Protein AF-A0A7V9D917-F1 (afdb_monomer_lite)

pLDDT: mean 85.01, std 17.93, range [38.31, 98.56]

Structure (mmCIF, N/CA/C/O backbone):
data_AF-A0A7V9D917-F1
#
_entry.id   AF-A0A7V9D917-F1
#
loop_
_atom_site.group_PDB
_atom_site.id
_atom_site.type_symbol
_atom_site.label_atom_id
_atom_site.label_alt_id
_atom_site.label_comp_id
_atom_site.label_asym_id
_atom_site.label_entity_id
_atom_site.label_seq_id
_atom_site.pdbx_PDB_ins_code
_atom_site.Cartn_x
_atom_site.Cartn_y
_atom_site.Cartn_z
_atom_site.occupancy
_atom_site.B_iso_or_equiv
_atom_site.auth_seq_id
_atom_site.auth_comp_id
_atom_site.auth_asym_id
_atom_site.auth_atom_id
_atom_site.pdbx_PDB_model_num
ATOM 1 N N . MET A 1 1 ? 34.949 2.977 -29.803 1.00 39.56 1 MET A N 1
ATOM 2 C CA . MET A 1 1 ? 33.869 2.063 -30.230 1.00 39.56 1 MET A CA 1
ATOM 3 C C . MET A 1 1 ? 32.993 1.799 -29.016 1.00 39.56 1 MET A C 1
ATOM 5 O O . MET A 1 1 ? 33.297 0.923 -28.224 1.00 39.56 1 MET A O 1
ATOM 9 N N . THR A 1 2 ? 31.968 2.616 -28.818 1.00 38.31 2 THR A N 1
ATOM 10 C CA . THR A 1 2 ? 30.933 2.411 -27.798 1.00 38.31 2 THR A CA 1
ATOM 11 C C . THR A 1 2 ? 29.607 2.654 -28.504 1.00 38.31 2 THR A C 1
ATOM 13 O O . THR A 1 2 ? 29.391 3.711 -29.096 1.00 38.31 2 THR A O 1
ATOM 16 N N . HIS A 1 3 ? 28.799 1.600 -28.589 1.00 40.50 3 HIS A N 1
ATOM 17 C CA . HIS A 1 3 ? 27.590 1.555 -29.401 1.00 40.50 3 HIS A CA 1
ATOM 18 C C . HIS A 1 3 ? 26.510 2.472 -28.816 1.00 40.50 3 HIS A C 1
ATOM 20 O O . HIS A 1 3 ? 26.007 2.239 -27.720 1.00 40.50 3 HIS A O 1
ATOM 26 N N . ARG A 1 4 ? 26.144 3.496 -29.590 1.00 48.16 4 ARG A N 1
ATOM 27 C CA . ARG A 1 4 ? 24.910 4.270 -29.449 1.00 48.16 4 ARG A CA 1
ATOM 28 C C . ARG A 1 4 ? 23.753 3.356 -29.854 1.00 48.16 4 ARG A C 1
ATOM 30 O O . ARG A 1 4 ? 23.690 2.934 -31.006 1.00 48.16 4 ARG A O 1
ATOM 37 N N . VAL A 1 5 ? 22.871 3.021 -28.919 1.00 53.25 5 VAL A N 1
ATOM 38 C CA . VAL A 1 5 ? 21.603 2.356 -29.240 1.00 53.25 5 VAL A CA 1
ATOM 39 C C . VAL A 1 5 ? 20.597 3.454 -29.574 1.00 53.25 5 VAL A C 1
ATOM 41 O O . VAL A 1 5 ? 20.018 4.066 -28.684 1.00 53.25 5 VAL A O 1
ATOM 44 N N . GLU A 1 6 ? 20.430 3.745 -30.862 1.00 44.62 6 GLU A N 1
ATOM 45 C CA . GLU A 1 6 ? 19.299 4.533 -31.359 1.00 44.62 6 GLU A CA 1
ATOM 46 C C . GLU A 1 6 ? 18.104 3.598 -31.564 1.00 44.62 6 GLU A C 1
ATOM 48 O O . GLU A 1 6 ? 18.023 2.864 -32.546 1.00 44.62 6 GLU A O 1
ATOM 53 N N . GLY A 1 7 ? 17.190 3.594 -30.593 1.00 45.94 7 GLY A N 1
ATOM 54 C CA . GLY A 1 7 ? 15.869 2.987 -30.722 1.00 45.94 7 GLY A CA 1
ATOM 55 C C . GLY A 1 7 ? 14.839 4.059 -31.062 1.00 45.94 7 GLY A C 1
ATOM 56 O O . GLY A 1 7 ? 14.495 4.875 -30.213 1.00 45.94 7 GLY A O 1
ATOM 57 N N . ALA A 1 8 ? 14.347 4.059 -32.298 1.00 54.69 8 ALA A N 1
ATOM 58 C CA . ALA A 1 8 ? 13.216 4.877 -32.714 1.00 54.69 8 ALA A CA 1
ATOM 59 C C . ALA A 1 8 ? 11.897 4.291 -32.174 1.00 54.69 8 ALA A C 1
ATOM 61 O O . ALA A 1 8 ? 11.588 3.136 -32.466 1.00 54.69 8 ALA A O 1
ATOM 62 N N . ASN A 1 9 ? 11.092 5.082 -31.451 1.00 50.34 9 ASN A N 1
ATOM 63 C CA . ASN A 1 9 ? 9.637 4.894 -31.397 1.00 50.34 9 ASN A CA 1
ATOM 64 C C . ASN A 1 9 ? 8.908 6.196 -30.998 1.00 50.34 9 ASN A C 1
ATOM 66 O O . ASN A 1 9 ? 9.407 6.9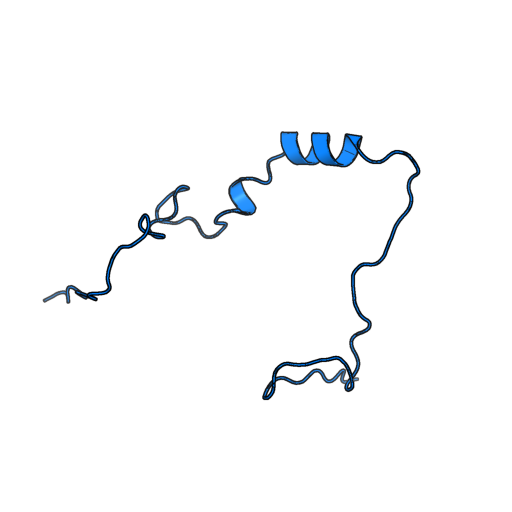72 -30.191 1.00 50.34 9 ASN A O 1
ATOM 70 N N . ALA A 1 10 ? 7.749 6.442 -31.605 1.00 48.09 10 ALA A N 1
ATOM 71 C CA . ALA A 1 10 ? 7.035 7.719 -31.659 1.00 48.09 10 ALA A CA 1
ATOM 72 C C . ALA A 1 10 ? 6.602 8.283 -30.286 1.00 48.09 10 ALA A C 1
ATOM 74 O O . ALA A 1 10 ? 5.882 7.629 -29.532 1.00 48.09 10 ALA A O 1
ATOM 75 N N . SER A 1 11 ? 6.970 9.535 -29.986 1.00 49.78 11 SER A N 1
ATOM 76 C CA . SER A 1 11 ? 6.604 10.228 -28.744 1.00 49.78 11 SER A CA 1
ATOM 77 C C . SER A 1 11 ? 5.218 10.883 -28.841 1.00 49.78 11 SER A C 1
ATOM 79 O O . SER A 1 11 ? 5.084 12.028 -29.275 1.00 49.78 11 SER A O 1
ATOM 81 N N . THR A 1 12 ? 4.173 10.186 -28.395 1.00 58.97 12 THR A N 1
ATOM 82 C CA . THR A 1 12 ? 2.869 10.795 -28.049 1.00 58.97 12 THR A CA 1
ATOM 83 C C . THR A 1 12 ? 2.703 11.009 -26.537 1.00 58.97 12 THR A C 1
ATOM 85 O O . THR A 1 12 ? 1.589 11.089 -26.030 1.00 58.97 12 THR A O 1
ATOM 88 N N . GLY A 1 13 ? 3.802 11.113 -25.790 1.00 61.91 13 GLY A N 1
ATOM 89 C CA . GLY A 1 13 ? 3.816 11.358 -24.349 1.00 61.91 13 GLY A CA 1
ATOM 90 C C . GLY A 1 13 ? 5.239 11.628 -23.868 1.00 61.91 13 GLY A C 1
ATOM 91 O O . GLY A 1 13 ? 6.190 11.221 -24.528 1.00 61.91 13 GLY A O 1
ATOM 92 N N . LYS A 1 14 ? 5.372 12.358 -22.754 1.00 72.12 14 LYS A N 1
ATOM 93 C CA . LYS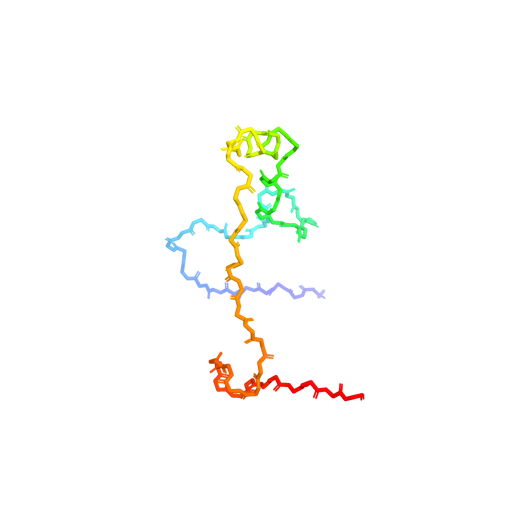 A 1 14 ? 6.654 12.683 -22.108 1.00 72.12 14 LYS A CA 1
ATOM 94 C C . LYS A 1 14 ? 7.488 11.412 -21.903 1.00 72.12 14 LYS A C 1
ATOM 96 O O . LYS A 1 14 ? 6.927 10.390 -21.507 1.00 72.12 14 LYS A O 1
ATOM 101 N N . ASP A 1 15 ? 8.797 11.500 -22.139 1.00 75.50 15 ASP A N 1
ATOM 102 C CA . ASP A 1 15 ? 9.721 10.389 -21.908 1.00 75.50 15 ASP A CA 1
ATOM 103 C C . ASP A 1 15 ? 9.548 9.838 -20.486 1.00 75.50 15 ASP A C 1
ATOM 105 O O . ASP A 1 15 ? 9.487 10.585 -19.505 1.00 75.50 15 ASP A O 1
ATOM 109 N N . TRP A 1 16 ? 9.408 8.517 -20.383 1.00 75.00 16 TRP A N 1
ATOM 110 C CA . TRP A 1 16 ? 9.231 7.811 -19.111 1.00 75.00 16 TRP A CA 1
ATOM 111 C C . TRP A 1 16 ? 10.569 7.557 -18.390 1.00 75.00 16 TRP A C 1
ATOM 113 O O . TRP A 1 16 ? 10.563 7.133 -17.235 1.00 75.00 16 TRP A O 1
ATOM 123 N N . TRP A 1 17 ? 11.696 7.828 -19.063 1.00 78.88 17 TRP A N 1
ATOM 124 C CA . TRP A 1 17 ? 13.064 7.771 -18.546 1.00 78.88 17 TRP A CA 1
ATOM 125 C C . TRP A 1 17 ? 13.826 9.070 -18.913 1.00 78.88 17 TRP A C 1
ATOM 127 O O . TRP A 1 17 ? 13.486 9.685 -19.926 1.00 78.88 17 TRP A O 1
ATOM 137 N N . PRO A 1 18 ? 14.867 9.473 -18.156 1.00 84.56 18 PRO A N 1
ATOM 138 C CA . PRO A 1 18 ? 15.265 8.929 -16.853 1.00 84.56 18 PRO A CA 1
ATOM 139 C C . PRO A 1 18 ? 14.202 9.202 -15.779 1.00 84.56 18 PRO A C 1
ATOM 141 O O . PRO A 1 18 ? 13.297 10.013 -15.985 1.00 84.56 18 PRO A O 1
ATOM 144 N N . SER A 1 19 ? 14.277 8.496 -14.644 1.00 90.81 19 SER A N 1
ATOM 145 C CA . SER A 1 19 ? 13.311 8.692 -13.555 1.00 90.81 19 SER A CA 1
ATOM 146 C C . SER A 1 19 ? 13.281 10.167 -13.127 1.00 90.81 19 SER A C 1
ATOM 148 O O . SER A 1 19 ? 14.338 10.793 -12.998 1.00 90.81 19 SER A O 1
ATOM 150 N N . PRO A 1 20 ? 12.095 10.741 -12.841 1.00 91.06 20 PRO A N 1
ATOM 151 C CA . PRO A 1 20 ? 11.998 12.103 -12.320 1.00 91.06 20 PRO A CA 1
ATOM 152 C C . PRO A 1 20 ? 12.652 12.278 -10.938 1.00 91.06 20 PRO A C 1
ATOM 154 O O . PRO A 1 20 ? 12.771 13.409 -10.473 1.00 91.06 20 PRO A O 1
ATOM 157 N N . PHE A 1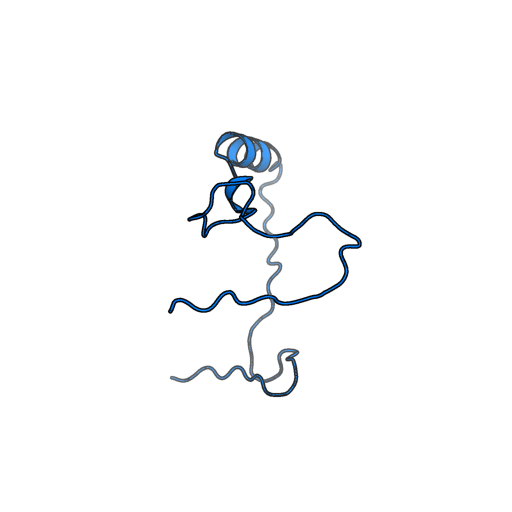 21 ? 13.062 11.189 -10.280 1.00 93.69 21 PHE A N 1
ATOM 158 C CA . PHE A 1 21 ? 13.708 11.196 -8.965 1.00 93.69 21 PHE A CA 1
ATOM 159 C C . PHE A 1 21 ? 15.233 11.027 -9.016 1.00 93.69 21 PHE A C 1
ATOM 161 O O . PHE A 1 21 ? 15.872 10.993 -7.968 1.00 93.69 21 PHE A O 1
ATOM 168 N N . GLY A 1 22 ? 15.822 10.953 -10.211 1.00 92.62 22 GLY A N 1
ATOM 169 C CA . GLY A 1 22 ? 17.263 10.801 -10.410 1.00 92.62 22 GLY A CA 1
ATOM 170 C C . GLY A 1 22 ? 17.604 9.605 -11.294 1.00 92.62 22 GLY A C 1
ATOM 171 O O . GLY A 1 22 ? 16.829 8.664 -11.418 1.00 92.62 22 GLY A O 1
ATOM 172 N N . GLU A 1 23 ? 18.775 9.645 -11.924 1.00 92.44 23 GLU A N 1
ATOM 173 C CA . GLU A 1 23 ? 19.212 8.628 -12.892 1.00 92.44 23 GLU A CA 1
ATOM 174 C C . GLU A 1 23 ? 19.378 7.232 -12.270 1.00 92.44 23 GLU A C 1
ATOM 176 O O . GLU A 1 23 ? 19.067 6.230 -12.908 1.00 92.44 23 GLU A O 1
ATOM 181 N N . GLU A 1 24 ? 19.801 7.170 -11.008 1.0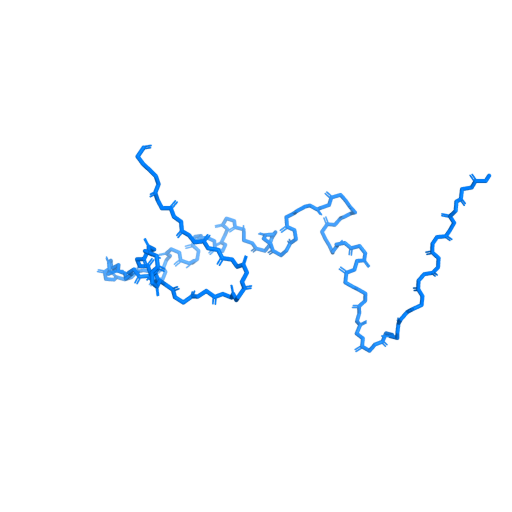0 94.69 24 GLU A N 1
ATOM 182 C CA . GLU A 1 24 ? 20.021 5.919 -10.269 1.00 94.69 24 GLU A CA 1
ATOM 183 C C . GLU A 1 24 ? 18.794 5.467 -9.454 1.00 94.69 24 GLU A C 1
ATOM 185 O O . GLU A 1 24 ? 18.872 4.503 -8.692 1.00 94.69 24 GLU A O 1
ATOM 190 N N . ASP A 1 25 ? 17.656 6.159 -9.576 1.00 94.00 25 ASP A N 1
ATOM 191 C CA . ASP A 1 25 ? 16.450 5.831 -8.816 1.00 94.00 25 ASP A CA 1
ATOM 192 C C . ASP A 1 25 ? 15.896 4.448 -9.192 1.00 94.00 25 ASP A C 1
ATOM 194 O O . ASP A 1 25 ? 15.578 4.166 -10.347 1.00 94.00 25 ASP A O 1
ATOM 198 N N . GLN A 1 26 ? 15.719 3.604 -8.175 1.00 93.81 26 GLN A N 1
ATOM 199 C CA . GLN A 1 26 ? 15.107 2.275 -8.291 1.00 93.81 26 GLN A CA 1
ATOM 200 C C . GLN A 1 26 ? 13.736 2.191 -7.606 1.00 93.81 26 GLN A C 1
ATOM 202 O O . GLN A 1 26 ? 13.073 1.156 -7.683 1.00 93.81 26 GLN A O 1
ATOM 207 N N . LEU A 1 27 ? 13.302 3.256 -6.922 1.00 95.12 27 LEU A N 1
ATOM 208 C CA . LEU A 1 27 ? 12.033 3.288 -6.191 1.00 95.12 27 LEU A CA 1
ATOM 209 C C . LEU A 1 27 ? 10.876 3.778 -7.068 1.00 95.12 27 LEU A C 1
ATOM 211 O O . LEU A 1 27 ? 9.725 3.379 -6.860 1.00 95.12 27 LEU A O 1
ATOM 215 N N . GLY A 1 28 ? 11.153 4.641 -8.048 1.00 92.25 28 GLY A N 1
ATOM 216 C CA . GLY A 1 28 ? 10.144 5.189 -8.943 1.00 92.25 28 GLY A 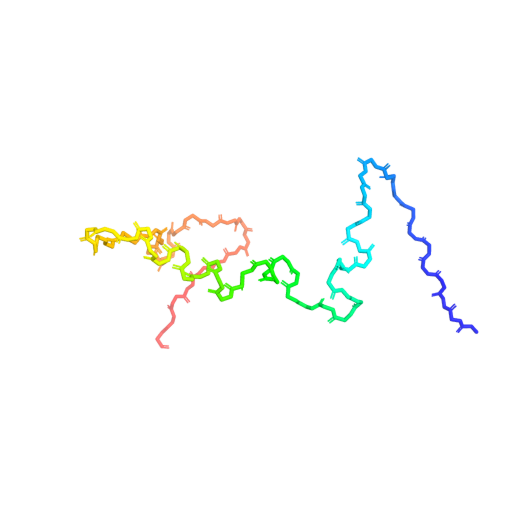CA 1
ATOM 217 C C . GLY A 1 28 ? 9.066 5.947 -8.174 1.00 92.25 28 GLY A C 1
ATOM 218 O O . GLY A 1 28 ? 9.339 6.721 -7.259 1.00 92.25 28 GLY A O 1
ATOM 219 N N . MET A 1 29 ? 7.797 5.716 -8.511 1.00 94.31 29 MET A N 1
ATOM 220 C CA . MET A 1 29 ? 6.679 6.439 -7.887 1.00 94.31 29 MET A CA 1
ATOM 221 C C . MET A 1 29 ? 6.491 6.144 -6.393 1.00 94.31 29 MET A C 1
ATOM 223 O O . MET A 1 29 ? 5.773 6.890 -5.724 1.00 94.31 29 MET A O 1
ATOM 227 N N . LEU A 1 30 ? 7.157 5.125 -5.834 1.00 96.12 30 LEU A N 1
ATOM 228 C CA . LEU A 1 30 ? 7.173 4.911 -4.383 1.00 96.12 30 LEU A CA 1
ATOM 229 C C . LEU A 1 30 ? 7.808 6.090 -3.633 1.00 96.12 30 LEU A C 1
ATOM 231 O O . LEU A 1 30 ? 7.449 6.318 -2.481 1.00 96.12 30 LEU A O 1
ATOM 235 N N . ASN A 1 31 ? 8.645 6.902 -4.293 1.00 96.69 31 ASN A N 1
ATOM 236 C CA . ASN A 1 31 ? 9.175 8.153 -3.740 1.00 96.69 31 ASN A CA 1
ATOM 237 C C . ASN A 1 31 ? 8.073 9.149 -3.324 1.00 96.69 31 ASN A C 1
ATOM 239 O O . ASN A 1 31 ? 8.302 10.024 -2.490 1.00 96.69 31 ASN A O 1
ATOM 243 N N . HIS A 1 32 ? 6.847 9.014 -3.845 1.00 96.50 32 HIS A N 1
ATOM 244 C CA . HIS A 1 32 ? 5.713 9.811 -3.381 1.00 96.50 32 HIS A CA 1
ATOM 245 C C . HIS A 1 32 ? 5.159 9.371 -2.019 1.00 96.50 32 HIS A C 1
ATOM 247 O O . HIS A 1 32 ? 4.416 10.139 -1.408 1.00 96.50 32 HIS A O 1
ATOM 253 N N . ILE A 1 33 ? 5.496 8.184 -1.512 1.00 97.75 33 ILE A N 1
ATOM 254 C CA . ILE A 1 33 ? 5.051 7.689 -0.203 1.00 97.75 33 ILE A CA 1
ATOM 255 C C . ILE A 1 33 ? 5.967 8.262 0.891 1.00 97.75 33 ILE A C 1
ATOM 257 O O . ILE A 1 33 ? 6.894 7.610 1.367 1.00 97.75 33 ILE A O 1
ATOM 261 N N . THR A 1 34 ? 5.699 9.504 1.298 1.00 97.94 34 THR A N 1
ATOM 262 C CA . THR A 1 34 ? 6.461 10.203 2.350 1.00 97.94 34 THR A CA 1
ATOM 263 C C . THR A 1 34 ? 5.918 9.921 3.756 1.00 97.94 34 THR A C 1
ATOM 265 O O . THR A 1 34 ? 4.810 9.398 3.920 1.00 97.94 34 THR A O 1
ATOM 268 N N . GLU A 1 35 ? 6.676 10.293 4.792 1.00 98.38 35 GLU A N 1
ATOM 269 C CA . GLU A 1 35 ? 6.247 10.161 6.193 1.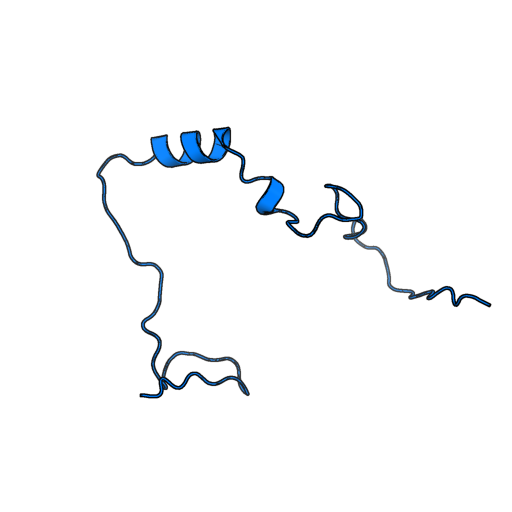00 98.38 35 GLU A CA 1
ATOM 270 C C . GLU A 1 35 ? 4.994 10.998 6.491 1.00 98.38 35 GLU A C 1
ATOM 272 O O . GLU A 1 35 ? 4.075 10.533 7.164 1.00 98.38 35 GLU A O 1
ATOM 277 N N . GLU A 1 36 ? 4.898 12.203 5.933 1.00 98.44 36 GLU A N 1
ATOM 278 C CA . GLU A 1 36 ? 3.747 13.093 6.109 1.00 98.44 36 GLU A CA 1
ATOM 279 C C . GLU A 1 36 ? 2.484 12.470 5.509 1.00 98.44 36 GLU A C 1
ATOM 281 O O . GLU A 1 36 ? 1.428 12.461 6.143 1.00 98.44 36 GLU A O 1
ATOM 286 N N . ARG A 1 37 ? 2.593 11.882 4.310 1.00 98.50 37 ARG A N 1
ATOM 287 C CA . ARG A 1 37 ? 1.473 11.187 3.661 1.00 98.50 37 ARG A CA 1
ATOM 288 C C . ARG A 1 37 ? 1.077 9.920 4.406 1.00 98.50 37 ARG A C 1
ATOM 290 O O . ARG A 1 37 ? -0.113 9.638 4.513 1.00 98.50 37 ARG A O 1
ATOM 297 N N . ARG A 1 38 ? 2.044 9.189 4.966 1.00 98.12 38 ARG A N 1
ATOM 298 C CA . ARG A 1 38 ? 1.776 8.025 5.821 1.00 98.12 38 ARG A CA 1
ATOM 299 C C . ARG A 1 38 ? 0.980 8.427 7.062 1.00 98.12 38 ARG A C 1
ATOM 301 O O . ARG A 1 38 ? -0.045 7.812 7.344 1.00 98.12 38 ARG A O 1
ATOM 308 N N . ARG A 1 39 ? 1.390 9.494 7.759 1.00 98.44 39 ARG A N 1
ATOM 309 C CA . ARG A 1 39 ? 0.645 10.041 8.909 1.00 98.44 39 ARG A CA 1
ATOM 310 C C . ARG A 1 39 ? -0.756 10.505 8.513 1.00 98.44 39 ARG A C 1
ATOM 312 O O . ARG A 1 39 ? -1.713 10.182 9.212 1.00 98.44 39 ARG A O 1
ATOM 319 N N . ALA A 1 40 ? -0.888 11.205 7.385 1.00 98.56 40 ALA A N 1
ATOM 320 C CA . ALA A 1 40 ? -2.183 11.654 6.877 1.00 98.56 40 ALA A CA 1
ATOM 321 C C . ALA A 1 40 ? -3.124 10.479 6.561 1.00 98.56 40 ALA A C 1
ATOM 323 O O . ALA A 1 40 ? -4.296 10.526 6.924 1.00 98.56 40 ALA A O 1
ATOM 324 N N . ALA A 1 41 ? -2.615 9.405 5.949 1.00 98.25 41 ALA A N 1
ATOM 325 C CA . ALA A 1 41 ? -3.389 8.195 5.687 1.00 98.25 41 ALA A CA 1
ATOM 326 C C . ALA A 1 41 ? -3.838 7.511 6.988 1.00 98.25 41 ALA A C 1
ATOM 328 O O . ALA A 1 41 ? -5.010 7.165 7.123 1.00 98.25 41 ALA A O 1
ATOM 329 N N . LEU A 1 42 ? -2.945 7.378 7.976 1.00 97.44 42 LEU A N 1
ATOM 330 C CA . LEU A 1 42 ? -3.284 6.796 9.281 1.00 97.44 42 LEU A CA 1
ATOM 331 C C . LEU A 1 42 ? -4.382 7.585 10.007 1.00 97.44 42 LEU A C 1
ATOM 333 O O . LEU A 1 42 ? -5.276 6.982 10.594 1.00 97.44 42 LEU A O 1
ATOM 337 N N . ALA A 1 43 ? -4.374 8.916 9.904 1.00 97.88 43 ALA A N 1
ATOM 338 C CA . ALA A 1 43 ? -5.408 9.770 10.490 1.00 97.88 43 ALA A CA 1
ATOM 339 C C . ALA A 1 43 ? -6.816 9.549 9.893 1.00 97.88 43 ALA A C 1
ATOM 341 O O . ALA A 1 43 ? -7.802 10.011 10.466 1.00 97.88 43 ALA A O 1
ATOM 342 N N . THR A 1 44 ? -6.941 8.847 8.758 1.00 97.50 44 THR A N 1
ATOM 343 C CA . THR A 1 44 ? -8.250 8.520 8.162 1.00 97.50 44 THR A CA 1
ATOM 344 C C . THR A 1 44 ? -8.945 7.324 8.818 1.00 97.50 44 THR A C 1
ATOM 346 O O . THR A 1 44 ? -10.152 7.152 8.640 1.00 97.50 44 THR A O 1
ATOM 349 N N . VAL A 1 45 ? -8.225 6.511 9.599 1.00 97.06 45 VAL A N 1
ATOM 350 C CA . VAL A 1 45 ? -8.791 5.355 10.305 1.00 97.06 45 VAL A CA 1
ATOM 351 C C . VAL A 1 45 ? -9.685 5.838 11.449 1.00 97.06 45 VAL A C 1
ATOM 353 O O . VAL A 1 45 ? -9.232 6.546 12.341 1.00 97.06 45 VAL A O 1
ATOM 356 N N . ARG A 1 46 ? -10.965 5.441 11.434 1.00 96.62 46 ARG A N 1
ATOM 357 C CA . ARG A 1 46 ? -11.959 5.840 12.452 1.00 96.62 46 ARG A CA 1
ATOM 358 C C . ARG A 1 46 ? -12.407 4.685 13.338 1.00 96.62 46 ARG A C 1
ATOM 360 O O . ARG A 1 46 ? -12.331 4.767 14.553 1.00 96.62 46 ARG A O 1
ATOM 367 N N . GLU A 1 47 ? -12.871 3.606 12.716 1.00 97.69 47 GLU A N 1
ATOM 368 C CA . GLU A 1 47 ? -13.554 2.502 13.409 1.00 97.69 47 GLU A CA 1
ATOM 369 C C . GLU A 1 47 ? -12.650 1.288 13.663 1.00 97.69 47 GLU A C 1
ATOM 371 O O . GLU A 1 47 ? -13.096 0.299 14.233 1.00 97.69 47 GLU A O 1
ATOM 376 N N . GLY A 1 48 ? -11.399 1.321 13.192 1.00 96.06 48 GLY A N 1
ATOM 377 C CA . GLY A 1 48 ? -10.471 0.193 13.328 1.00 96.06 48 GLY A CA 1
ATOM 378 C C . GLY A 1 48 ? -10.893 -1.074 12.573 1.00 96.06 48 GLY A C 1
ATOM 379 O O . GLY A 1 48 ? -10.383 -2.152 12.862 1.00 96.06 48 GLY A O 1
ATOM 380 N N . ARG A 1 49 ? -11.820 -0.970 11.609 1.00 96.94 49 ARG A N 1
ATOM 381 C CA . ARG A 1 49 ? -12.216 -2.108 10.770 1.00 96.94 49 ARG A CA 1
ATOM 382 C C . ARG A 1 49 ? -11.074 -2.515 9.847 1.00 96.94 49 ARG A C 1
ATOM 384 O O . ARG A 1 49 ? -10.459 -1.663 9.208 1.00 96.94 49 ARG A O 1
ATOM 391 N N . LEU A 1 50 ? -10.858 -3.820 9.741 1.00 96.62 50 LEU A N 1
ATOM 392 C CA . LEU A 1 50 ? -9.879 -4.427 8.852 1.00 96.62 50 LEU A CA 1
ATOM 393 C C . LEU A 1 50 ? -10.605 -5.271 7.805 1.00 96.62 50 LEU A C 1
ATOM 395 O O . LEU A 1 50 ? -11.470 -6.075 8.145 1.00 96.62 50 LEU A O 1
ATOM 399 N N . TYR A 1 51 ? -10.230 -5.088 6.543 1.00 96.62 51 TYR A N 1
ATOM 400 C CA . TYR A 1 51 ? -10.740 -5.865 5.420 1.00 96.62 51 TYR A CA 1
ATOM 401 C C . TYR A 1 51 ? -9.555 -6.488 4.687 1.00 96.62 51 TYR A C 1
ATOM 403 O O . TYR A 1 51 ? -8.629 -5.773 4.305 1.00 96.62 51 TYR A O 1
ATOM 411 N N . ASP A 1 52 ? -9.585 -7.804 4.495 1.00 96.44 52 ASP A N 1
ATOM 412 C CA . ASP A 1 52 ? -8.602 -8.501 3.670 1.00 96.44 52 ASP A CA 1
ATOM 413 C C . ASP A 1 52 ? -8.978 -8.341 2.189 1.00 96.44 52 ASP A C 1
ATOM 415 O O . ASP A 1 52 ? -10.057 -8.756 1.765 1.00 96.44 52 ASP A O 1
ATOM 419 N N . LEU A 1 53 ? -8.109 -7.680 1.419 1.00 97.06 53 LEU A N 1
ATOM 420 C CA . LEU A 1 53 ? -8.284 -7.455 -0.023 1.00 97.06 53 LEU A CA 1
ATOM 421 C C . LEU A 1 53 ? -7.548 -8.504 -0.873 1.00 97.06 53 LEU A C 1
ATOM 423 O O . LEU A 1 53 ? -7.552 -8.419 -2.104 1.00 97.06 53 LEU A O 1
ATOM 427 N N . GLY A 1 54 ? -6.879 -9.463 -0.231 1.00 93.25 54 GLY A N 1
ATOM 428 C CA . GLY A 1 54 ? -6.200 -10.567 -0.885 1.00 93.25 54 GLY A CA 1
ATOM 429 C C . GLY A 1 54 ? -7.158 -11.645 -1.391 1.00 93.25 54 GLY A C 1
ATOM 430 O O . GLY A 1 54 ? -8.359 -11.652 -1.125 1.00 93.25 54 GLY A O 1
ATOM 431 N N . ARG A 1 55 ? -6.594 -12.598 -2.136 1.00 90.75 55 ARG A N 1
ATOM 432 C CA . ARG A 1 55 ? -7.239 -13.882 -2.422 1.00 90.75 55 ARG A CA 1
ATOM 433 C C . ARG A 1 55 ? -6.441 -14.985 -1.754 1.00 90.75 55 ARG A C 1
ATOM 435 O O . ARG A 1 55 ? -5.213 -14.924 -1.729 1.00 90.75 55 ARG A O 1
ATOM 442 N N . VAL A 1 56 ? -7.142 -16.011 -1.285 1.00 92.06 56 VAL A N 1
ATOM 443 C CA . VAL A 1 56 ? -6.499 -17.274 -0.924 1.00 92.06 56 VAL A CA 1
ATOM 444 C C . VAL A 1 56 ? -5.799 -17.809 -2.172 1.00 92.06 56 VAL A C 1
ATOM 446 O O . VAL A 1 56 ? -6.407 -17.896 -3.240 1.00 92.06 56 VAL A O 1
ATOM 449 N N . LEU A 1 57 ? -4.502 -18.090 -2.049 1.00 91.56 57 LEU A N 1
ATOM 450 C CA . LEU A 1 57 ? -3.721 -18.688 -3.122 1.00 91.56 57 LEU A CA 1
ATOM 451 C C . LEU A 1 57 ? -3.800 -20.205 -2.994 1.00 91.56 57 LEU A C 1
ATOM 453 O O . LEU A 1 57 ? -3.252 -20.794 -2.065 1.00 91.56 57 LEU A O 1
ATOM 457 N N . ASP A 1 58 ? -4.471 -20.820 -3.953 1.00 91.62 58 ASP A N 1
ATOM 458 C CA . ASP A 1 58 ? -4.523 -22.260 -4.152 1.00 91.62 58 ASP A CA 1
ATOM 459 C C . ASP A 1 58 ? -4.251 -22.583 -5.631 1.00 91.62 58 ASP A C 1
ATOM 461 O O . ASP A 1 58 ? -4.025 -21.689 -6.452 1.00 91.62 58 ASP A O 1
ATOM 465 N N . GLU A 1 59 ? -4.224 -23.868 -5.984 1.00 91.44 59 GLU A N 1
ATOM 466 C CA . GLU A 1 59 ? -3.943 -24.298 -7.362 1.00 91.44 59 GLU A CA 1
ATOM 467 C C . GLU A 1 59 ? -5.057 -23.927 -8.364 1.00 91.44 59 GLU A C 1
ATOM 469 O O . GLU A 1 59 ? -4.848 -24.034 -9.572 1.00 91.44 59 GLU A O 1
ATOM 474 N N . GLN A 1 60 ? -6.228 -23.490 -7.890 1.00 91.12 60 GLN A N 1
ATOM 475 C CA . GLN A 1 60 ? -7.387 -23.097 -8.697 1.00 91.12 60 GLN A CA 1
ATOM 476 C C . GLN A 1 60 ? -7.532 -21.573 -8.834 1.00 91.12 60 GLN A C 1
ATOM 478 O O . GLN A 1 60 ? -8.437 -21.106 -9.534 1.00 91.12 60 GLN A O 1
ATOM 483 N N . VAL A 1 61 ? -6.660 -20.784 -8.193 1.00 93.50 61 VAL A N 1
ATOM 484 C CA . VAL A 1 61 ? -6.699 -19.320 -8.268 1.00 93.50 61 VAL A CA 1
ATOM 485 C C . VAL A 1 61 ? -6.643 -18.852 -9.732 1.00 93.50 61 VAL A C 1
ATOM 487 O O . VAL A 1 61 ? -5.916 -19.437 -10.539 1.00 93.50 61 VAL A O 1
ATOM 490 N N . PRO A 1 62 ? -7.376 -17.790 -10.120 1.00 93.00 62 PRO A N 1
ATOM 491 C CA . PRO A 1 62 ? -7.265 -17.244 -11.466 1.00 93.00 62 PRO A CA 1
ATOM 492 C C . PRO A 1 62 ? -5.818 -16.858 -11.794 1.00 93.00 62 PRO A C 1
ATOM 494 O O . PRO A 1 62 ? -5.202 -16.052 -11.095 1.00 93.00 62 PRO A O 1
ATOM 497 N N . ILE A 1 63 ? -5.290 -17.416 -12.883 1.00 92.88 63 ILE A N 1
ATOM 498 C CA . ILE A 1 63 ? -3.915 -17.205 -13.339 1.00 92.88 63 ILE A CA 1
ATOM 499 C C . ILE A 1 63 ? -3.874 -16.808 -14.811 1.00 92.88 63 ILE A C 1
ATOM 501 O O . ILE A 1 63 ? -4.690 -17.242 -15.624 1.00 92.88 63 ILE A O 1
ATOM 505 N N . PHE A 1 64 ? -2.862 -16.018 -15.172 1.00 94.50 64 PHE A N 1
ATOM 506 C CA . PHE A 1 64 ? -2.497 -15.868 -16.576 1.00 94.50 64 PHE A CA 1
ATOM 507 C C . PHE A 1 64 ? -1.907 -17.187 -17.101 1.00 94.50 64 PHE A C 1
ATOM 509 O O . PHE A 1 64 ? -1.071 -17.778 -16.407 1.00 94.50 64 PHE A O 1
ATOM 516 N N . PRO A 1 65 ? -2.287 -17.637 -18.314 1.00 94.06 65 PRO A N 1
ATOM 517 C CA . PRO A 1 65 ? -1.757 -18.864 -18.904 1.00 94.06 65 PRO A CA 1
ATOM 518 C C . PRO A 1 65 ? -0.223 -18.923 -18.877 1.00 94.06 65 PRO A C 1
ATOM 520 O O . PRO A 1 65 ? 0.453 -17.924 -19.119 1.00 94.06 65 PRO A O 1
ATOM 523 N N . GLY A 1 66 ? 0.328 -20.099 -18.566 1.00 92.62 66 GLY A N 1
ATOM 524 C CA . GLY A 1 66 ? 1.776 -20.324 -18.442 1.00 92.62 66 GLY A CA 1
ATOM 525 C C . GLY A 1 66 ? 2.372 -19.985 -17.069 1.00 92.62 66 GLY A C 1
ATOM 526 O O . GLY A 1 66 ? 3.526 -20.319 -16.811 1.00 92.62 66 GLY A O 1
ATOM 527 N N . ARG A 1 67 ? 1.601 -19.377 -16.160 1.00 92.88 67 ARG A N 1
ATOM 528 C CA . ARG A 1 67 ? 1.974 -19.218 -14.744 1.00 92.88 67 ARG A CA 1
ATOM 529 C C . ARG A 1 67 ? 1.318 -20.319 -13.917 1.00 92.88 67 ARG A C 1
ATOM 531 O O . ARG A 1 67 ? 0.289 -20.842 -14.313 1.00 92.88 67 ARG A O 1
ATOM 538 N N . HIS A 1 68 ? 1.898 -20.683 -12.780 1.00 90.62 68 HIS A N 1
ATOM 539 C CA . HIS A 1 68 ? 1.262 -21.601 -11.836 1.00 90.62 68 HIS A CA 1
ATOM 540 C C . HIS A 1 68 ? 1.668 -21.253 -10.407 1.00 90.62 68 HIS A C 1
ATOM 542 O O . HIS A 1 68 ? 2.766 -20.746 -10.172 1.00 90.62 68 HIS A O 1
ATOM 548 N N . PHE A 1 69 ? 0.783 -21.549 -9.462 1.00 90.56 69 PHE A N 1
ATOM 549 C CA . PHE A 1 69 ? 1.086 -21.554 -8.040 1.00 90.56 69 PHE A CA 1
ATOM 550 C C . PHE A 1 69 ? 0.984 -22.993 -7.534 1.00 90.56 69 PHE A C 1
ATOM 552 O O . PHE A 1 69 ? 0.037 -23.700 -7.869 1.00 90.56 69 PHE A O 1
ATOM 559 N N . ARG A 1 70 ? 1.979 -23.440 -6.765 1.00 91.06 70 ARG A N 1
ATOM 560 C CA . ARG A 1 70 ? 1.978 -24.748 -6.106 1.00 91.06 70 ARG A CA 1
ATOM 561 C C . ARG A 1 70 ? 2.672 -24.619 -4.762 1.00 91.06 70 ARG A C 1
ATOM 563 O O . ARG A 1 70 ? 3.885 -24.413 -4.714 1.00 91.06 70 ARG A O 1
ATOM 570 N N . GLN A 1 71 ? 1.912 -24.769 -3.686 1.00 88.81 71 GLN A N 1
ATOM 571 C CA . GLN A 1 71 ? 2.487 -24.878 -2.355 1.00 88.81 71 GLN A CA 1
ATOM 572 C C . GLN A 1 71 ? 3.098 -26.276 -2.199 1.00 88.81 71 GLN A C 1
ATOM 574 O O . GLN A 1 71 ? 2.428 -27.279 -2.441 1.00 88.81 71 GLN A O 1
ATOM 579 N N . ARG A 1 72 ? 4.381 -26.349 -1.838 1.00 86.12 72 ARG A N 1
ATOM 580 C CA . ARG A 1 72 ? 5.051 -27.610 -1.491 1.00 86.12 72 ARG A CA 1
ATOM 581 C C . ARG A 1 72 ? 5.261 -27.678 0.022 1.00 86.12 72 ARG A C 1
ATOM 583 O O . ARG A 1 72 ? 5.279 -26.637 0.674 1.00 86.12 72 ARG A O 1
ATOM 590 N N . LEU A 1 73 ? 5.367 -28.900 0.537 1.00 80.94 73 LEU A N 1
ATOM 591 C CA . LEU A 1 73 ? 5.770 -29.189 1.915 1.00 80.94 73 LEU A CA 1
ATOM 592 C C . LEU A 1 73 ? 7.284 -29.032 2.081 1.00 80.94 73 LEU A C 1
ATOM 594 O O . LEU A 1 73 ? 7.998 -29.285 1.081 1.00 80.94 73 LEU A O 1
#

Radius of gyration: 21.33 Å; chains: 1; bounding box: 47×42×46 Å

Secondary structure (DSSP, 8-state):
-----------SS----S-TT-TT-SSGGGGG--HHHHHHHHTT--S-----------TTS---TT-------

Foldseek 3Di:
DDDDDDDDDDDPDDDPPDAPVDNPDPCGPVVVVDPVVVVVVVVVDDPPDDDDPDDPDDQPPDDDPPDGDDDDD

Sequence (73 aa):
MTHRVEGANASTGKDWWPSPFGEEDQLGMLNHITEERRRAALATVREGRLYDLGRVLDEQVPIFPGRHFRQRL